Protein AF-A0A7S0R3S5-F1 (afdb_monomer_lite)

Organism: NCBI:txid1411642

InterPro domains:
  IPR005170 Transporter-associated domain [PF03471] (7-104)
  IPR005170 Transporter-associated domain [SM01091] (3-106)
  IPR016169 FAD-binding, type PCMH, subdomain 2 [G3DSA:3.30.465.10] (2-107)
  IPR036318 FAD-binding, type PCMH-like superfamily [SSF56176] (2-106)

Sequence (126 aa):
NIVAGGGGVFDVDAKTEMDELREALGMDFEEGSYETVGGYVTTMFGCIPEVFGTMEVKVAPLKEDDELDAEEERGSFSGAEEATLRLTITEGTDRQIHSVRIENLDQKLLDQKPLDQKPLDQKPLD

pLDDT: mean 78.53, std 18.88, range [40.84, 97.06]

Structure (mmCIF, N/CA/C/O backbone):
data_AF-A0A7S0R3S5-F1
#
_entry.id   AF-A0A7S0R3S5-F1
#
loop_
_atom_site.group_PDB
_atom_site.id
_atom_site.type_symbol
_atom_site.label_atom_id
_atom_site.label_alt_id
_atom_site.label_comp_id
_atom_site.label_asym_id
_atom_site.label_entity_id
_atom_site.label_seq_id
_atom_site.pdbx_PDB_ins_code
_atom_site.Cartn_x
_atom_site.Cartn_y
_atom_site.Cartn_z
_atom_site.occupancy
_atom_site.B_iso_or_equiv
_atom_site.auth_seq_id
_atom_site.auth_comp_id
_atom_site.auth_asym_id
_atom_site.auth_atom_id
_atom_site.pdbx_PDB_model_num
ATOM 1 N N . ASN A 1 1 ? 4.832 5.438 -10.835 1.00 82.31 1 ASN A N 1
ATOM 2 C CA . ASN A 1 1 ? 5.334 4.149 -10.300 1.00 82.31 1 ASN A CA 1
ATOM 3 C C . ASN A 1 1 ? 4.203 3.239 -9.802 1.00 82.31 1 ASN A C 1
ATOM 5 O O . ASN A 1 1 ? 4.392 2.405 -8.920 1.00 82.31 1 ASN A O 1
ATOM 9 N N . ILE A 1 2 ? 3.023 3.374 -10.412 1.00 91.31 2 ILE A N 1
ATOM 10 C CA . ILE A 1 2 ? 1.762 2.780 -9.974 1.00 91.31 2 ILE A CA 1
ATOM 11 C C . ILE A 1 2 ? 1.120 2.146 -11.209 1.00 91.31 2 ILE A C 1
ATOM 13 O O . ILE A 1 2 ? 1.043 2.787 -12.258 1.00 91.31 2 ILE A O 1
ATOM 17 N N . VAL A 1 3 ? 0.688 0.892 -11.102 1.00 90.44 3 VAL A N 1
ATOM 18 C CA . VAL A 1 3 ? 0.045 0.141 -12.184 1.00 90.44 3 VAL A CA 1
ATOM 19 C C . VAL A 1 3 ? -1.323 -0.335 -11.709 1.00 90.44 3 VAL A C 1
ATOM 21 O O . VAL A 1 3 ? -1.423 -1.152 -10.796 1.00 90.44 3 VAL A O 1
ATOM 24 N N . ALA A 1 4 ? -2.389 0.164 -12.337 1.00 85.38 4 ALA A N 1
ATOM 25 C CA . ALA A 1 4 ? -3.751 -0.279 -12.059 1.00 85.38 4 ALA A CA 1
ATOM 26 C C . ALA A 1 4 ? -4.016 -1.643 -12.723 1.00 85.38 4 ALA A C 1
ATOM 28 O O . ALA A 1 4 ? -3.926 -1.780 -13.943 1.00 85.38 4 ALA A O 1
ATOM 29 N N . GLY A 1 5 ? -4.356 -2.653 -11.921 1.00 69.75 5 GLY A N 1
ATOM 30 C CA . GLY A 1 5 ? -4.681 -4.010 -12.375 1.00 69.75 5 GLY A CA 1
ATOM 31 C C . GLY A 1 5 ? -6.153 -4.215 -12.760 1.00 69.75 5 GLY A C 1
ATOM 32 O O . GLY A 1 5 ? -6.502 -5.270 -13.288 1.00 69.75 5 GLY A O 1
ATOM 33 N N . GLY A 1 6 ? -7.009 -3.215 -12.515 1.00 72.69 6 GLY A N 1
ATOM 34 C CA . GLY A 1 6 ? -8.468 -3.300 -12.653 1.00 72.69 6 GLY A CA 1
ATOM 35 C C . GLY A 1 6 ? -9.161 -3.763 -11.363 1.00 72.69 6 GLY A C 1
ATOM 36 O O . GLY A 1 6 ? -8.546 -4.395 -10.508 1.00 72.69 6 GLY A O 1
ATOM 37 N N . GLY A 1 7 ? -10.443 -3.414 -11.196 1.00 70.56 7 GLY A N 1
ATOM 38 C CA . GLY A 1 7 ? -11.247 -3.818 -10.029 1.00 70.56 7 GLY A CA 1
ATOM 39 C C . GLY A 1 7 ? -10.770 -3.250 -8.685 1.00 70.56 7 GLY A C 1
ATOM 40 O O . GLY A 1 7 ? -10.866 -3.936 -7.672 1.00 70.56 7 GLY A O 1
ATOM 41 N N . GLY A 1 8 ? -10.200 -2.039 -8.673 1.00 75.56 8 GLY A N 1
ATOM 42 C CA . GLY A 1 8 ? -9.721 -1.399 -7.439 1.00 75.56 8 GLY A CA 1
ATOM 43 C C . GLY A 1 8 ? -8.406 -1.973 -6.892 1.00 75.56 8 GLY A C 1
ATOM 44 O O . GLY A 1 8 ? -8.137 -1.851 -5.697 1.00 75.56 8 GLY A O 1
ATOM 45 N N . VAL A 1 9 ? -7.603 -2.624 -7.746 1.00 87.62 9 VAL A N 1
ATOM 46 C CA . VAL A 1 9 ? -6.291 -3.197 -7.396 1.00 87.62 9 VAL A CA 1
ATOM 47 C C . VAL A 1 9 ? -5.162 -2.424 -8.069 1.00 87.62 9 VAL A C 1
ATOM 49 O O . VAL A 1 9 ? -5.207 -2.179 -9.275 1.00 87.62 9 VAL A O 1
ATOM 52 N N . PHE A 1 10 ? -4.136 -2.078 -7.294 1.00 91.25 10 PHE A N 1
ATOM 53 C CA . PHE A 1 10 ? -2.994 -1.280 -7.735 1.00 91.25 10 PHE A CA 1
ATOM 54 C C . PHE A 1 10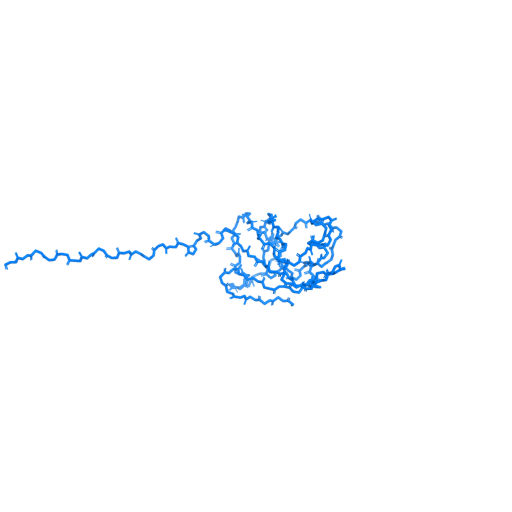 ? -1.700 -1.944 -7.273 1.00 91.25 10 PHE A C 1
ATOM 56 O O . PHE A 1 10 ? -1.556 -2.252 -6.095 1.00 91.25 10 PHE A O 1
ATOM 63 N N . ASP A 1 11 ? -0.761 -2.168 -8.186 1.00 94.12 11 ASP A N 1
ATOM 64 C CA . ASP A 1 11 ? 0.606 -2.573 -7.856 1.00 94.12 11 ASP A CA 1
ATOM 65 C C . ASP A 1 11 ? 1.500 -1.325 -7.872 1.00 94.12 11 ASP A C 1
ATOM 67 O O . ASP A 1 11 ? 1.526 -0.577 -8.852 1.00 94.12 11 ASP A O 1
ATOM 71 N N . VAL A 1 12 ? 2.195 -1.072 -6.765 1.00 96.06 12 VAL A N 1
ATOM 72 C CA . VAL A 1 12 ? 2.918 0.177 -6.501 1.00 96.06 12 VAL A CA 1
ATOM 73 C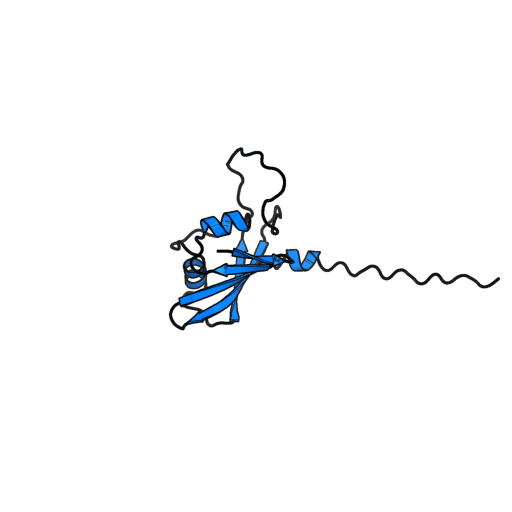 C . VAL A 1 12 ? 4.367 -0.121 -6.133 1.00 96.06 12 VAL A C 1
ATOM 75 O O . VAL A 1 12 ? 4.631 -0.951 -5.262 1.00 96.06 12 VAL A O 1
ATOM 78 N N . ASP A 1 13 ? 5.317 0.578 -6.759 1.00 97.06 13 ASP A N 1
ATOM 79 C CA . ASP A 1 13 ? 6.729 0.502 -6.366 1.00 97.06 13 ASP A CA 1
ATOM 80 C C . ASP A 1 13 ? 6.915 1.121 -4.975 1.00 97.06 13 ASP A C 1
ATOM 82 O O . ASP A 1 13 ? 6.396 2.199 -4.681 1.00 97.06 13 ASP A O 1
ATOM 86 N N . ALA A 1 14 ? 7.693 0.479 -4.112 1.00 95.56 14 ALA A N 1
ATOM 87 C CA . ALA A 1 14 ? 7.915 0.950 -2.750 1.00 95.56 14 ALA A CA 1
ATOM 88 C C . ALA A 1 14 ? 8.654 2.299 -2.668 1.00 95.56 14 ALA A C 1
ATOM 90 O O . ALA A 1 14 ? 8.636 2.934 -1.616 1.00 95.56 14 ALA A O 1
ATOM 91 N N . LYS A 1 15 ? 9.307 2.747 -3.745 1.00 96.12 15 LYS A N 1
ATOM 92 C CA . LYS A 1 15 ? 9.954 4.063 -3.842 1.00 96.12 15 LYS A CA 1
ATOM 93 C C . LYS A 1 15 ? 9.005 5.170 -4.285 1.00 96.12 15 LYS A C 1
ATOM 95 O O . LYS A 1 15 ? 9.424 6.321 -4.297 1.00 96.12 15 LYS A O 1
ATOM 100 N N . THR A 1 16 ? 7.774 4.831 -4.668 1.00 96.38 16 THR A N 1
ATOM 101 C CA . THR A 1 16 ? 6.727 5.814 -4.970 1.00 96.38 16 THR A CA 1
ATOM 102 C C . THR A 1 16 ? 6.568 6.750 -3.781 1.00 96.38 16 THR A C 1
ATOM 104 O O . THR A 1 16 ? 6.544 6.289 -2.637 1.00 96.38 16 THR A O 1
ATOM 107 N N . GLU A 1 17 ? 6.495 8.049 -4.044 1.00 95.50 17 GLU A N 1
ATOM 108 C CA . GLU A 1 17 ? 6.268 9.053 -3.008 1.00 95.50 17 GLU A CA 1
ATOM 109 C C . GLU A 1 17 ? 4.835 8.946 -2.481 1.00 95.50 17 GLU A C 1
ATOM 111 O O . GLU A 1 17 ? 3.911 8.577 -3.211 1.00 95.50 17 GLU A O 1
ATOM 116 N N . MET A 1 18 ? 4.638 9.240 -1.196 1.00 93.44 18 MET A N 1
ATOM 117 C CA . MET A 1 18 ? 3.297 9.184 -0.609 1.00 93.44 18 MET A CA 1
ATOM 118 C C . MET A 1 18 ? 2.346 10.193 -1.248 1.00 93.44 18 MET A C 1
ATOM 120 O O . MET A 1 18 ? 1.159 9.897 -1.344 1.00 93.44 18 MET A O 1
ATOM 124 N N . ASP A 1 19 ? 2.855 11.330 -1.717 1.00 91.06 19 ASP A N 1
ATOM 125 C CA . ASP A 1 19 ? 2.053 12.338 -2.413 1.00 91.06 19 ASP A CA 1
ATOM 126 C C . ASP A 1 19 ? 1.533 11.798 -3.756 1.00 91.06 19 ASP A C 1
ATOM 128 O O . ASP A 1 19 ? 0.324 11.805 -3.980 1.00 91.06 19 ASP A O 1
ATOM 132 N N . GLU A 1 20 ? 2.399 11.171 -4.571 1.00 91.25 20 GLU A N 1
ATOM 133 C CA . GLU A 1 20 ? 1.993 10.492 -5.820 1.00 91.25 20 GLU A CA 1
ATOM 134 C C . GLU A 1 20 ? 0.921 9.421 -5.542 1.00 91.25 20 GLU A C 1
ATOM 136 O O . GLU A 1 20 ? -0.042 9.275 -6.298 1.00 91.25 20 GLU A O 1
ATOM 141 N N . LEU A 1 21 ? 1.056 8.674 -4.437 1.00 91.69 21 LEU A N 1
ATOM 142 C CA . LEU A 1 21 ? 0.072 7.667 -4.040 1.00 91.69 21 LEU A CA 1
ATOM 143 C C . LEU A 1 21 ? -1.275 8.291 -3.635 1.00 91.69 21 LEU A C 1
ATOM 145 O O . LEU A 1 21 ? -2.324 7.802 -4.058 1.00 91.69 21 LEU A O 1
ATOM 149 N N . ARG A 1 22 ? -1.253 9.346 -2.814 1.00 90.00 22 ARG A N 1
ATOM 150 C CA . ARG A 1 22 ? -2.446 10.072 -2.348 1.00 90.00 22 ARG A CA 1
ATOM 151 C C . ARG A 1 22 ? -3.247 10.617 -3.523 1.00 90.00 22 ARG A C 1
ATOM 153 O O . ARG A 1 22 ? -4.459 10.419 -3.578 1.00 90.00 22 ARG A O 1
ATOM 160 N N . GLU A 1 23 ? -2.566 11.235 -4.483 1.00 87.19 23 GLU A N 1
ATOM 161 C CA . GLU A 1 23 ? -3.176 11.770 -5.700 1.00 87.19 23 GLU A CA 1
ATOM 162 C C . GLU A 1 23 ? -3.757 10.659 -6.582 1.00 87.19 23 GLU A C 1
ATOM 164 O O . GLU A 1 23 ? -4.911 10.742 -7.004 1.00 87.19 23 GLU A O 1
ATOM 169 N N . ALA A 1 24 ? -2.998 9.582 -6.812 1.00 87.12 24 ALA A N 1
ATOM 170 C CA . ALA A 1 24 ? -3.437 8.473 -7.659 1.00 87.12 24 ALA A CA 1
ATOM 171 C C . ALA A 1 24 ? -4.659 7.734 -7.094 1.00 87.12 24 ALA A C 1
ATOM 173 O O . ALA A 1 24 ? -5.525 7.289 -7.851 1.00 87.12 24 ALA A O 1
ATOM 174 N N . LEU A 1 25 ? -4.730 7.583 -5.768 1.00 84.94 25 LEU A N 1
ATOM 175 C CA . LEU A 1 25 ? -5.854 6.933 -5.096 1.00 84.94 25 LEU A CA 1
ATOM 176 C C . LEU A 1 25 ? -6.994 7.908 -4.768 1.00 84.94 25 LEU A C 1
ATOM 178 O O . LEU A 1 25 ? -8.114 7.458 -4.544 1.00 84.94 25 LEU A O 1
ATOM 182 N N . GLY A 1 26 ? -6.734 9.217 -4.731 1.00 85.88 26 GLY A N 1
ATOM 183 C CA . GLY A 1 26 ? -7.678 10.215 -4.224 1.00 85.88 26 GLY A CA 1
ATOM 184 C C . GLY A 1 26 ? -7.967 10.059 -2.726 1.00 85.88 26 GLY A C 1
ATOM 185 O O . GLY A 1 26 ? -9.056 10.408 -2.272 1.00 85.88 26 GLY A O 1
ATOM 186 N N . MET A 1 27 ? -7.015 9.509 -1.967 1.00 86.31 27 MET A N 1
ATOM 187 C CA . MET A 1 27 ? -7.176 9.136 -0.559 1.00 86.31 27 MET A CA 1
ATOM 188 C C . MET A 1 27 ? -6.090 9.769 0.306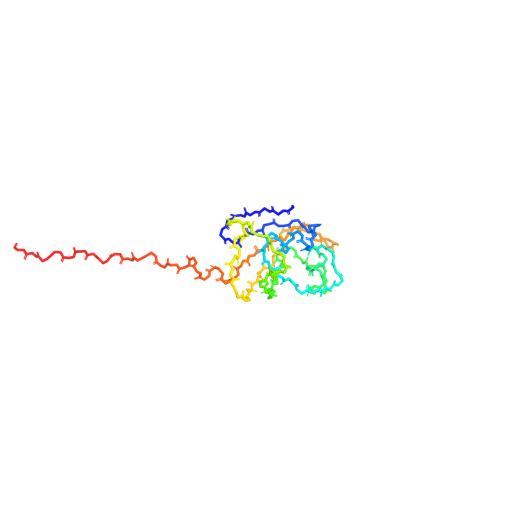 1.00 86.31 27 MET A C 1
ATOM 190 O O . MET A 1 27 ? -4.917 9.785 -0.062 1.00 86.31 27 MET A O 1
ATOM 194 N N . ASP A 1 28 ? -6.487 10.241 1.480 1.00 89.00 28 ASP A N 1
ATOM 195 C CA . ASP A 1 28 ? -5.621 10.781 2.511 1.00 89.00 28 ASP A CA 1
ATOM 196 C C . ASP A 1 28 ? -5.195 9.680 3.484 1.00 89.00 28 ASP A C 1
ATOM 198 O O . ASP A 1 28 ? -6.014 9.008 4.124 1.00 89.00 28 ASP A O 1
ATOM 202 N N . PHE A 1 29 ? -3.883 9.493 3.570 1.00 90.38 29 PHE A N 1
ATOM 203 C CA . PHE A 1 29 ? -3.245 8.588 4.516 1.00 90.38 29 PHE A CA 1
ATOM 204 C C . PHE A 1 29 ? -2.851 9.379 5.761 1.00 90.38 29 PHE A C 1
ATOM 206 O O . PHE A 1 29 ? -2.619 10.588 5.680 1.00 90.38 29 PHE A O 1
ATOM 213 N N . GLU A 1 30 ? -2.716 8.690 6.900 1.00 87.31 30 GLU A N 1
ATOM 214 C CA . GLU A 1 30 ? -2.145 9.300 8.106 1.00 87.31 30 GLU A CA 1
ATOM 215 C C . GLU A 1 30 ? -0.817 10.009 7.766 1.00 87.31 30 GLU A C 1
ATOM 217 O O . GLU A 1 30 ? -0.169 9.700 6.765 1.00 87.31 30 GLU A O 1
ATOM 222 N N . GLU A 1 31 ? -0.436 11.021 8.538 1.00 83.50 31 GLU A N 1
ATOM 223 C CA . GLU A 1 31 ? 0.869 11.666 8.395 1.00 83.50 31 GLU A CA 1
ATOM 224 C C . GLU A 1 31 ? 1.894 10.994 9.311 1.00 83.50 31 GLU A C 1
ATOM 226 O O . GLU A 1 31 ? 1.572 10.459 10.372 1.00 83.50 31 GLU A O 1
ATOM 231 N N . GLY A 1 32 ? 3.165 11.031 8.927 1.00 85.00 32 GLY A N 1
ATOM 232 C CA . GLY A 1 32 ? 4.231 10.474 9.745 1.00 85.00 32 GLY A CA 1
ATOM 233 C C . GLY A 1 32 ? 5.608 10.718 9.152 1.00 85.00 32 GLY A C 1
ATOM 234 O O . GLY A 1 32 ? 5.778 11.473 8.201 1.00 85.00 32 GLY A O 1
ATOM 235 N N . SER A 1 33 ? 6.621 10.085 9.742 1.00 87.81 33 SER A N 1
ATOM 236 C CA . SER A 1 33 ? 8.017 10.250 9.323 1.00 87.81 33 SER A CA 1
ATOM 237 C C . SER A 1 33 ? 8.377 9.307 8.168 1.00 87.81 33 SER A C 1
ATOM 239 O O . SER A 1 33 ? 9.253 8.453 8.310 1.00 87.81 33 SER A O 1
ATOM 241 N N . TYR A 1 34 ? 7.696 9.449 7.034 1.00 93.06 34 TYR A N 1
ATOM 242 C CA . TYR A 1 34 ? 7.942 8.682 5.814 1.00 93.06 34 TYR A CA 1
ATOM 243 C C . TYR A 1 34 ? 7.690 9.541 4.577 1.00 93.06 34 TYR A C 1
ATOM 245 O O . TYR A 1 34 ? 6.796 10.376 4.556 1.00 93.06 34 TYR A O 1
ATOM 253 N N . GLU A 1 35 ? 8.475 9.294 3.534 1.00 93.31 35 GLU A N 1
ATOM 254 C CA . GLU A 1 35 ? 8.367 10.001 2.249 1.00 93.31 35 GLU A CA 1
ATOM 255 C C . GLU A 1 35 ? 7.830 9.076 1.148 1.00 93.31 35 GLU A C 1
ATOM 257 O O . GLU A 1 35 ? 7.196 9.518 0.197 1.00 93.31 35 GLU A O 1
ATOM 262 N N . THR A 1 36 ? 8.051 7.765 1.291 1.00 96.19 36 THR A N 1
ATOM 263 C CA . THR A 1 36 ? 7.737 6.753 0.274 1.00 96.19 36 THR A CA 1
ATOM 264 C C . THR A 1 36 ? 6.776 5.694 0.795 1.00 96.19 36 THR A C 1
ATOM 266 O O . THR A 1 36 ? 6.704 5.450 2.003 1.00 96.19 36 THR A O 1
ATOM 269 N N . VAL A 1 37 ? 6.102 4.993 -0.119 1.00 95.56 37 VAL A N 1
ATOM 270 C CA . VAL A 1 37 ? 5.193 3.875 0.188 1.00 95.56 37 VAL A CA 1
ATOM 271 C C . VAL A 1 37 ? 5.882 2.793 1.021 1.00 95.56 37 VAL A C 1
ATOM 273 O O . VAL A 1 37 ? 5.328 2.313 2.007 1.00 95.56 37 VAL A O 1
ATOM 276 N N . GLY A 1 38 ? 7.124 2.436 0.695 1.00 94.31 38 GLY A N 1
ATOM 277 C CA . GLY A 1 38 ? 7.909 1.485 1.481 1.00 94.31 38 GLY A CA 1
ATOM 278 C C . GLY A 1 38 ? 8.207 1.994 2.893 1.00 94.31 38 GLY A C 1
ATOM 279 O O . GLY A 1 38 ? 8.148 1.221 3.853 1.00 94.31 38 GLY A O 1
ATOM 280 N N . GLY A 1 39 ? 8.486 3.294 3.033 1.00 94.38 39 GLY A N 1
ATOM 281 C CA . GLY A 1 39 ? 8.673 3.945 4.329 1.00 94.38 39 GLY A CA 1
ATOM 282 C C . GLY A 1 39 ? 7.403 3.911 5.176 1.00 94.38 39 GLY A C 1
ATOM 283 O O . GLY A 1 39 ? 7.463 3.534 6.348 1.00 94.38 39 GLY A O 1
ATOM 284 N N . TYR A 1 40 ? 6.254 4.214 4.569 1.00 95.44 40 TYR A N 1
ATOM 285 C CA . TYR A 1 40 ? 4.944 4.125 5.212 1.00 95.44 40 TYR A CA 1
ATOM 286 C C . TYR A 1 40 ? 4.669 2.706 5.718 1.00 95.44 40 TYR A C 1
ATOM 288 O O . TYR A 1 40 ? 4.452 2.497 6.910 1.00 95.44 40 TYR A O 1
ATOM 296 N N . VAL A 1 41 ? 4.777 1.711 4.836 1.00 94.06 41 VAL A N 1
ATOM 297 C CA . VAL A 1 41 ? 4.494 0.306 5.157 1.00 94.06 41 VAL A CA 1
ATOM 298 C C . VAL A 1 41 ? 5.407 -0.219 6.265 1.00 94.06 41 VAL A C 1
ATOM 300 O O . VAL A 1 41 ? 4.932 -0.854 7.203 1.00 94.06 41 VAL A O 1
ATOM 303 N N . THR A 1 42 ? 6.704 0.087 6.205 1.00 92.62 42 THR A N 1
ATOM 304 C CA . THR A 1 42 ? 7.671 -0.314 7.244 1.00 92.62 42 THR A CA 1
ATOM 305 C C . THR A 1 42 ? 7.359 0.354 8.585 1.00 92.62 42 THR A C 1
ATOM 307 O O . THR A 1 42 ? 7.438 -0.290 9.630 1.00 92.62 42 THR A O 1
ATOM 310 N N . THR A 1 43 ? 6.967 1.632 8.566 1.00 92.88 43 THR A N 1
ATOM 311 C CA . THR A 1 43 ? 6.575 2.376 9.774 1.00 92.88 43 THR A CA 1
ATOM 312 C C . THR A 1 43 ? 5.329 1.767 10.412 1.00 92.88 43 THR A C 1
ATOM 314 O O . THR A 1 43 ? 5.322 1.524 11.616 1.00 92.88 43 THR A O 1
ATOM 317 N N . MET A 1 44 ? 4.313 1.445 9.607 1.00 91.38 44 MET A N 1
ATOM 318 C CA . MET A 1 44 ? 3.059 0.854 10.079 1.00 91.38 44 MET A CA 1
ATOM 319 C C . MET A 1 44 ? 3.239 -0.580 10.603 1.00 91.38 44 MET A C 1
ATOM 321 O O . MET A 1 44 ? 2.619 -0.952 11.596 1.00 91.38 44 MET A O 1
ATOM 325 N N . PHE A 1 45 ? 4.115 -1.385 9.986 1.00 90.19 45 PHE A N 1
ATOM 326 C CA . PHE A 1 45 ? 4.472 -2.713 10.509 1.00 90.19 45 PHE A CA 1
ATOM 327 C C . PHE A 1 45 ? 5.357 -2.643 11.763 1.00 90.19 45 PHE A C 1
ATOM 329 O O . PHE A 1 45 ? 5.338 -3.561 12.582 1.00 90.19 45 PHE A O 1
ATOM 336 N N . GLY A 1 46 ? 6.175 -1.596 11.899 1.00 90.75 46 GLY A N 1
ATOM 337 C CA . GLY A 1 46 ? 7.232 -1.502 12.911 1.00 90.75 46 GLY A CA 1
ATOM 338 C C . GLY A 1 46 ? 8.466 -2.369 12.612 1.00 90.75 46 GLY A C 1
ATOM 339 O O . GLY A 1 46 ? 9.384 -2.446 13.430 1.00 90.75 46 GLY A O 1
ATOM 340 N N . CYS A 1 47 ? 8.505 -3.027 11.451 1.00 90.81 47 CYS A N 1
ATOM 341 C CA . CYS A 1 47 ? 9.619 -3.825 10.946 1.00 90.81 47 CYS A CA 1
ATOM 342 C C . CYS A 1 47 ? 9.545 -3.926 9.416 1.00 90.81 47 CYS A C 1
ATOM 344 O O . CYS A 1 47 ? 8.582 -3.466 8.806 1.00 90.81 47 CYS A O 1
ATOM 346 N N . ILE A 1 48 ? 10.557 -4.535 8.789 1.00 91.88 48 ILE A N 1
ATOM 347 C CA . ILE A 1 48 ? 10.487 -4.892 7.368 1.00 91.88 48 ILE A CA 1
ATOM 348 C C . ILE A 1 48 ? 9.638 -6.169 7.254 1.00 91.88 48 ILE A C 1
ATOM 350 O O . ILE A 1 48 ? 10.060 -7.210 7.768 1.00 91.88 48 ILE A O 1
ATOM 354 N N . PRO A 1 49 ? 8.449 -6.106 6.633 1.00 90.19 49 PRO A N 1
ATOM 355 C CA . PRO A 1 49 ? 7.567 -7.256 6.490 1.00 90.19 49 PRO A CA 1
ATOM 356 C C . PRO A 1 49 ? 8.114 -8.287 5.498 1.00 90.19 49 PRO A C 1
ATOM 358 O O . PRO A 1 49 ? 8.818 -7.954 4.543 1.00 90.19 49 PRO A O 1
ATOM 361 N N . GLU A 1 50 ? 7.729 -9.548 5.696 1.00 91.94 50 GLU A N 1
ATOM 362 C CA . GLU A 1 50 ? 7.982 -10.611 4.724 1.00 91.94 50 GLU A CA 1
ATOM 363 C C . GLU A 1 50 ? 7.109 -10.445 3.472 1.00 91.94 50 GLU A C 1
ATOM 365 O O . GLU A 1 50 ? 6.032 -9.842 3.503 1.00 91.94 50 GLU A O 1
ATOM 370 N N . VAL A 1 51 ? 7.558 -11.026 2.357 1.00 94.62 51 VAL A N 1
ATOM 371 C CA . VAL A 1 51 ? 6.747 -11.121 1.137 1.00 94.62 51 VAL A CA 1
ATOM 372 C C . VAL A 1 51 ? 5.463 -11.894 1.445 1.00 94.62 51 VAL A C 1
ATOM 374 O O . VAL A 1 51 ? 5.487 -12.890 2.163 1.00 94.62 51 VAL A O 1
ATOM 377 N N . PHE A 1 52 ? 4.344 -11.423 0.900 1.00 94.00 52 PHE A N 1
ATOM 378 C CA . PHE A 1 52 ? 2.971 -11.819 1.226 1.00 94.00 52 PHE A CA 1
ATOM 379 C C . PHE A 1 52 ? 2.471 -11.397 2.611 1.00 94.00 52 PHE A C 1
ATOM 381 O O . PHE A 1 52 ? 1.327 -11.698 2.953 1.00 94.00 52 PHE A O 1
ATOM 388 N N . GLY A 1 53 ? 3.265 -10.658 3.390 1.00 92.62 53 GLY A N 1
ATOM 389 C CA . GLY A 1 53 ? 2.768 -9.949 4.563 1.00 92.62 53 GLY A CA 1
ATOM 390 C C . GLY A 1 53 ? 1.678 -8.953 4.164 1.00 92.62 53 GLY A C 1
ATOM 391 O O . GLY A 1 53 ? 1.813 -8.241 3.165 1.00 92.62 53 GLY A O 1
ATOM 392 N N . THR A 1 54 ? 0.593 -8.911 4.937 1.00 94.75 54 THR A N 1
ATOM 393 C CA . THR A 1 54 ? -0.550 -8.026 4.678 1.00 94.75 54 THR A CA 1
ATOM 394 C C . THR A 1 54 ? -0.871 -7.150 5.876 1.00 94.75 54 THR A C 1
ATOM 396 O O . THR A 1 54 ? -0.782 -7.616 7.012 1.00 94.75 54 THR A O 1
ATOM 399 N N . MET A 1 55 ? -1.332 -5.929 5.625 1.00 93.81 55 MET A N 1
ATOM 400 C CA . MET A 1 55 ? -1.975 -5.082 6.629 1.00 93.81 55 MET A CA 1
ATOM 401 C C . MET A 1 55 ? -3.224 -4.414 6.064 1.00 93.81 55 MET A C 1
ATOM 403 O O . MET A 1 55 ? -3.361 -4.269 4.850 1.00 93.81 55 MET A O 1
ATOM 407 N N . GLU A 1 56 ? -4.103 -3.977 6.956 1.00 93.94 56 GLU A N 1
ATOM 408 C CA . GLU A 1 56 ? -5.275 -3.178 6.617 1.00 93.94 56 GLU A CA 1
ATOM 409 C C . GLU A 1 56 ? -5.113 -1.789 7.226 1.00 93.94 56 GLU A C 1
ATOM 411 O O . GLU A 1 56 ? -4.760 -1.660 8.400 1.00 93.94 56 GLU A O 1
ATOM 416 N N . VAL A 1 57 ? -5.352 -0.756 6.426 1.00 91.88 57 VAL A N 1
ATOM 417 C CA . VAL A 1 57 ? -5.259 0.642 6.851 1.00 91.88 57 VAL A CA 1
ATOM 418 C C . VAL A 1 57 ? -6.545 1.362 6.497 1.00 91.88 57 VAL A C 1
ATOM 420 O O . VAL A 1 57 ? -7.137 1.117 5.447 1.00 91.88 57 VAL A O 1
ATOM 423 N N . LYS A 1 58 ? -6.978 2.250 7.386 1.00 91.19 58 LYS A N 1
ATOM 424 C CA . LYS A 1 58 ? -8.104 3.139 7.119 1.00 91.19 58 LYS A CA 1
ATOM 425 C C . LYS A 1 58 ? -7.581 4.421 6.502 1.00 91.19 58 LYS A C 1
ATOM 427 O O . LYS A 1 58 ? -6.615 4.989 7.008 1.00 91.19 58 LYS A O 1
ATOM 432 N N . VAL A 1 59 ? -8.225 4.854 5.433 1.00 90.06 59 VAL A N 1
ATOM 433 C CA . VAL A 1 59 ? -7.922 6.099 4.732 1.00 90.06 59 VAL A CA 1
ATOM 434 C C . VAL A 1 59 ? -9.191 6.922 4.601 1.00 90.06 59 VAL A C 1
ATOM 436 O O . VAL A 1 59 ? -10.292 6.377 4.508 1.00 90.06 59 VAL A O 1
ATOM 439 N N . ALA A 1 60 ? -9.031 8.237 4.607 1.00 88.44 60 ALA A N 1
ATOM 440 C CA . ALA A 1 60 ? -10.118 9.170 4.351 1.00 88.44 60 ALA A CA 1
ATOM 441 C C . ALA A 1 60 ? -10.054 9.643 2.891 1.00 88.44 60 ALA A C 1
ATOM 443 O O . ALA A 1 60 ? -8.989 9.572 2.284 1.00 88.44 60 ALA A O 1
ATOM 444 N N . PRO A 1 61 ? -11.145 10.155 2.304 1.00 84.50 61 PRO A N 1
ATOM 445 C CA . PRO A 1 61 ? -11.062 10.835 1.015 1.00 84.50 61 PRO A CA 1
ATOM 446 C C . PRO A 1 61 ? -10.160 12.073 1.115 1.00 84.50 61 PRO A C 1
ATOM 448 O O . PRO A 1 61 ? -10.214 12.815 2.103 1.00 84.50 61 PRO A O 1
ATOM 451 N N . LEU A 1 62 ? -9.341 12.307 0.084 1.00 83.00 62 LEU A N 1
ATOM 452 C CA . LEU A 1 62 ? -8.492 13.497 0.008 1.00 83.00 62 LEU A CA 1
ATOM 453 C C . LEU A 1 62 ? -9.381 14.751 -0.042 1.00 83.00 62 LEU A C 1
ATOM 455 O O . LEU A 1 62 ? -10.215 14.880 -0.939 1.00 83.00 62 LEU A O 1
ATOM 459 N N . LYS A 1 63 ? -9.225 15.671 0.918 1.00 73.50 63 LYS A N 1
ATOM 460 C CA . LYS A 1 63 ? -10.017 16.911 0.961 1.00 73.50 63 LYS A CA 1
ATOM 461 C C . LYS A 1 63 ? -9.654 17.796 -0.235 1.00 73.50 63 LYS A C 1
ATOM 463 O O . LYS A 1 63 ? -8.490 18.131 -0.429 1.00 73.50 63 LYS A O 1
ATOM 468 N N . GLU A 1 64 ? -10.651 18.157 -1.038 1.00 58.12 64 GLU A N 1
ATOM 469 C CA . GLU A 1 64 ? -10.529 19.146 -2.114 1.00 58.12 64 GLU A CA 1
ATOM 470 C C . GLU A 1 64 ? -10.367 20.549 -1.508 1.00 58.12 64 GLU A C 1
ATOM 472 O O . GLU A 1 64 ? -11.355 21.223 -1.241 1.00 58.12 64 GLU A O 1
ATOM 477 N N . ASP A 1 65 ? -9.132 20.983 -1.256 1.00 49.66 65 ASP A N 1
ATOM 478 C CA . ASP A 1 65 ? -8.823 22.377 -0.877 1.00 49.66 65 ASP A CA 1
ATOM 479 C C . ASP A 1 65 ? -8.182 23.174 -2.036 1.00 49.66 65 ASP A C 1
ATOM 481 O O . ASP A 1 65 ? -7.583 24.219 -1.817 1.00 49.66 65 ASP A O 1
ATOM 485 N N . ASP A 1 66 ? -8.334 22.718 -3.287 1.00 44.31 66 ASP A N 1
ATOM 486 C CA . ASP A 1 66 ? -7.857 23.442 -4.474 1.00 44.31 66 ASP A CA 1
ATOM 487 C C . ASP A 1 66 ? -8.954 23.497 -5.551 1.00 44.31 66 ASP A C 1
ATOM 489 O O . ASP A 1 66 ? -9.439 22.472 -6.030 1.00 44.31 66 ASP A O 1
ATOM 493 N N . GLU A 1 67 ? -9.356 24.722 -5.903 1.00 44.62 67 GLU A N 1
ATOM 494 C CA . GLU A 1 67 ? -10.431 25.124 -6.825 1.00 44.62 67 GLU A CA 1
ATOM 495 C C . GLU A 1 67 ? -10.196 24.731 -8.305 1.00 44.62 67 GLU A C 1
ATOM 497 O O . GLU A 1 67 ? -10.368 25.551 -9.210 1.00 44.62 67 GLU A O 1
ATOM 502 N N . LEU A 1 68 ? -9.810 23.491 -8.607 1.00 42.44 68 LEU A N 1
ATOM 503 C CA . LEU A 1 68 ? -9.588 23.045 -9.985 1.00 42.44 68 LEU A CA 1
ATOM 504 C C . LEU A 1 68 ? -10.682 22.090 -10.468 1.00 42.44 68 LEU A C 1
ATOM 506 O O . LEU A 1 68 ? -10.650 20.881 -10.258 1.00 42.44 68 LEU A O 1
ATOM 510 N N . ASP A 1 69 ? -11.622 22.713 -11.176 1.00 46.53 69 ASP A N 1
ATOM 511 C CA . ASP A 1 69 ? -12.493 22.158 -12.209 1.00 46.53 69 ASP A CA 1
ATOM 512 C C . ASP A 1 69 ? -11.691 21.243 -13.159 1.00 46.53 69 ASP A C 1
ATOM 514 O O . ASP A 1 69 ? -10.954 21.711 -14.030 1.00 46.53 69 ASP A O 1
ATOM 518 N N . ALA A 1 70 ? -11.787 19.928 -12.961 1.00 46.03 70 ALA A N 1
ATOM 519 C CA . ALA A 1 70 ? -11.316 18.927 -13.910 1.00 46.03 70 ALA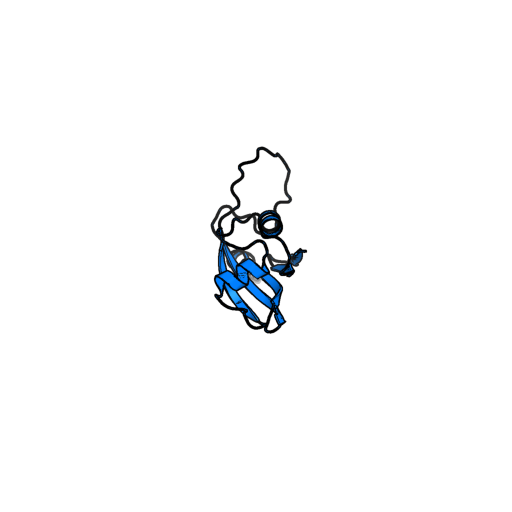 A CA 1
ATOM 520 C C . ALA A 1 70 ? -12.228 17.697 -13.853 1.00 46.03 70 ALA A C 1
ATOM 522 O O . ALA A 1 70 ? -12.291 16.965 -12.865 1.00 46.03 70 ALA A O 1
ATOM 523 N N . GLU A 1 71 ? -12.958 17.523 -14.945 1.00 45.69 71 GLU A N 1
ATOM 524 C CA . GLU A 1 71 ? -13.903 16.454 -15.226 1.00 45.69 71 GLU A CA 1
ATOM 525 C C . GLU A 1 71 ? -13.263 15.053 -15.045 1.00 45.69 71 GLU A C 1
ATOM 527 O O . GLU A 1 71 ? -12.234 14.736 -15.633 1.00 45.69 71 GLU A O 1
ATOM 532 N N . GLU A 1 72 ? -13.904 14.221 -14.218 1.00 50.75 72 GLU A N 1
ATOM 533 C CA . GLU A 1 72 ? -14.048 12.757 -14.354 1.00 50.75 72 GLU A CA 1
ATOM 534 C C . GLU A 1 72 ? -12.823 11.833 -14.588 1.00 50.75 72 GLU A C 1
ATOM 536 O O . GLU A 1 72 ? -12.994 10.799 -15.223 1.00 50.75 72 GLU A O 1
ATOM 541 N N . GLU A 1 73 ? -11.638 12.060 -14.000 1.00 46.25 73 GLU A N 1
ATOM 542 C CA . GLU A 1 73 ? -10.605 10.988 -13.882 1.00 46.25 73 GLU A CA 1
ATOM 543 C C . GLU A 1 73 ? 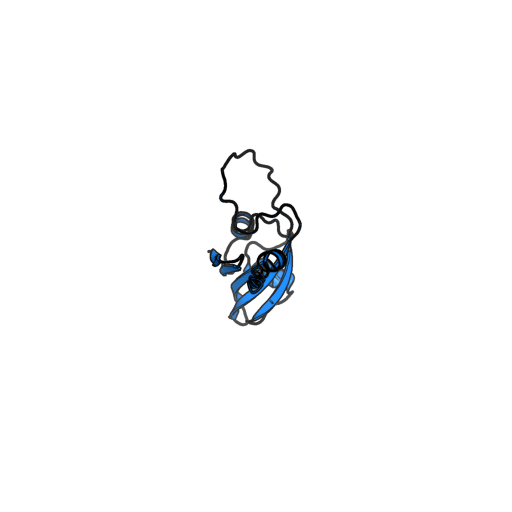-9.847 10.954 -12.531 1.00 46.25 73 GLU A C 1
ATOM 545 O O . GLU A 1 73 ? -8.667 10.605 -12.468 1.00 46.25 73 GLU A O 1
ATOM 550 N N . ARG A 1 74 ? -10.502 11.272 -11.401 1.00 48.72 74 ARG A N 1
ATOM 551 C CA . ARG A 1 74 ? -9.939 10.914 -10.079 1.00 48.72 74 ARG A CA 1
ATOM 552 C C . ARG A 1 74 ? -10.052 9.398 -9.875 1.00 48.72 74 ARG A C 1
ATOM 554 O O . ARG A 1 74 ? -11.076 8.813 -10.211 1.00 48.72 74 ARG A O 1
ATOM 561 N N . GLY A 1 75 ? -8.977 8.778 -9.381 1.00 49.41 75 GLY A N 1
ATOM 562 C CA . GLY A 1 75 ? -8.728 7.332 -9.406 1.00 49.41 75 GLY A CA 1
ATOM 563 C C . GLY A 1 75 ? -9.880 6.429 -8.952 1.00 49.41 75 GLY A C 1
ATOM 564 O O . GLY A 1 75 ? -10.812 6.844 -8.267 1.00 49.41 75 GLY A O 1
ATOM 565 N N . SER A 1 76 ? -9.794 5.142 -9.310 1.00 52.34 76 SER A N 1
ATOM 566 C CA . SER A 1 76 ? -10.885 4.166 -9.151 1.00 52.34 76 SER A CA 1
ATOM 567 C C . SER A 1 76 ? -11.449 4.006 -7.735 1.00 52.34 76 SER A C 1
ATOM 569 O O . SER A 1 76 ? -12.445 3.313 -7.612 1.00 52.34 76 SER A O 1
ATOM 571 N N . PHE A 1 77 ? -10.874 4.605 -6.689 1.00 54.06 77 PHE A N 1
ATOM 572 C CA . PHE A 1 77 ? -11.371 4.544 -5.310 1.00 54.06 77 PHE A CA 1
ATOM 573 C C . PHE A 1 77 ? -12.386 5.639 -4.949 1.00 54.06 77 PHE A C 1
ATOM 575 O O . PHE A 1 77 ? -12.757 5.718 -3.783 1.00 54.06 77 PHE A O 1
ATOM 582 N N . SER A 1 78 ? -12.847 6.464 -5.898 1.00 49.59 78 SER A N 1
ATOM 583 C CA . SER A 1 78 ? -13.758 7.596 -5.661 1.00 49.59 78 SER A CA 1
ATOM 584 C C . SER A 1 78 ? -14.998 7.226 -4.819 1.00 49.59 78 SER A C 1
ATOM 586 O O . SER A 1 78 ? -16.017 6.758 -5.333 1.00 49.59 78 SER A O 1
ATOM 588 N N . GLY A 1 79 ? -14.916 7.448 -3.511 1.00 50.47 79 GLY A N 1
ATOM 589 C CA . GLY A 1 79 ? -15.989 7.266 -2.544 1.00 50.47 79 GLY A CA 1
ATOM 590 C C . GLY A 1 79 ? -15.889 8.365 -1.495 1.00 50.47 79 GLY A C 1
ATOM 591 O O . GLY A 1 79 ? -14.803 8.670 -1.016 1.00 50.47 79 GLY A O 1
ATOM 592 N N . ALA A 1 80 ? -17.018 8.986 -1.157 1.00 53.34 80 ALA A N 1
ATOM 593 C CA . ALA A 1 80 ? -17.101 10.109 -0.218 1.00 53.34 80 ALA A CA 1
ATOM 594 C C . ALA A 1 80 ? -16.951 9.700 1.267 1.00 53.34 80 ALA A C 1
ATOM 596 O O . ALA A 1 80 ? -17.283 10.480 2.157 1.00 53.34 80 ALA A O 1
ATOM 597 N N . GLU A 1 81 ? -16.497 8.476 1.542 1.00 71.12 81 GLU A N 1
ATOM 598 C CA . GLU A 1 81 ? -16.472 7.859 2.870 1.00 71.12 81 GLU A CA 1
ATOM 599 C C . GLU A 1 81 ? -15.101 7.231 3.151 1.00 71.12 81 GLU A C 1
ATOM 601 O O . GLU A 1 81 ? -14.341 6.932 2.229 1.00 71.12 81 GLU A O 1
ATOM 606 N N . GLU A 1 82 ? -14.780 7.056 4.437 1.00 82.88 82 GLU A N 1
ATOM 607 C CA . GLU A 1 82 ? -13.577 6.341 4.870 1.00 82.88 82 GLU A CA 1
ATOM 608 C C . GLU A 1 82 ? -13.537 4.938 4.247 1.00 82.88 82 GLU A C 1
ATOM 610 O O . GLU A 1 82 ? -14.532 4.213 4.275 1.00 82.88 82 GLU A O 1
ATOM 615 N N . ALA A 1 83 ? -12.380 4.545 3.717 1.00 85.50 83 ALA A N 1
ATOM 616 C CA . ALA A 1 83 ? -12.171 3.244 3.095 1.00 85.50 83 ALA A CA 1
ATOM 617 C C . ALA A 1 83 ? -11.094 2.452 3.839 1.00 85.50 83 ALA A C 1
ATOM 619 O O . ALA A 1 83 ? -10.145 3.008 4.397 1.00 85.50 83 ALA A O 1
ATOM 620 N N . THR A 1 84 ? -11.218 1.131 3.824 1.00 90.00 84 THR A N 1
ATOM 621 C CA . THR A 1 84 ? -10.210 0.208 4.331 1.00 90.00 84 THR A CA 1
ATOM 622 C C . THR A 1 84 ? -9.436 -0.370 3.155 1.00 90.00 84 THR A C 1
ATOM 624 O O . THR A 1 84 ? -9.969 -1.106 2.322 1.00 90.00 84 THR A O 1
ATOM 627 N N . LEU A 1 85 ? -8.148 -0.049 3.090 1.00 92.06 85 LEU A N 1
ATOM 628 C CA . LEU A 1 85 ? -7.236 -0.570 2.084 1.00 92.06 85 LEU A CA 1
ATOM 629 C C . LEU A 1 85 ? -6.447 -1.742 2.648 1.00 92.06 85 LEU A C 1
ATOM 631 O O . LEU A 1 85 ? -5.917 -1.667 3.756 1.00 92.06 85 LEU A O 1
ATOM 635 N N . ARG A 1 86 ? -6.301 -2.803 1.857 1.00 94.31 86 ARG A N 1
ATOM 636 C CA . ARG A 1 86 ? -5.368 -3.890 2.143 1.00 94.31 86 ARG A CA 1
ATOM 637 C C . ARG A 1 86 ? -4.073 -3.679 1.379 1.00 94.31 86 ARG A C 1
ATOM 639 O O . ARG A 1 86 ? -4.081 -3.643 0.152 1.00 94.31 86 ARG A O 1
ATOM 646 N N . LEU A 1 87 ? -2.966 -3.617 2.107 1.00 95.06 87 LEU A N 1
ATOM 647 C CA . LEU A 1 87 ? -1.620 -3.544 1.557 1.00 95.06 87 LEU A CA 1
ATOM 648 C C . LEU A 1 87 ? -0.981 -4.926 1.668 1.00 95.06 87 LEU A C 1
ATOM 650 O O . LEU A 1 87 ? -0.952 -5.501 2.753 1.00 95.06 87 LEU A O 1
ATOM 654 N N . THR A 1 88 ? -0.473 -5.457 0.560 1.00 96.25 88 THR A N 1
ATOM 655 C CA . THR A 1 88 ? 0.194 -6.763 0.480 1.00 96.25 88 THR A CA 1
ATOM 656 C C . THR A 1 88 ? 1.586 -6.590 -0.100 1.00 96.25 88 THR A C 1
ATOM 658 O O . THR A 1 88 ? 1.731 -6.043 -1.190 1.00 96.25 88 THR A O 1
ATOM 661 N N . ILE A 1 89 ? 2.613 -7.096 0.577 1.00 96.56 89 ILE A N 1
ATOM 662 C CA . ILE A 1 89 ? 3.971 -7.105 0.025 1.00 96.56 89 ILE A CA 1
ATOM 663 C C . ILE A 1 89 ? 4.042 -8.130 -1.098 1.00 96.56 89 ILE A C 1
ATOM 665 O O . ILE A 1 89 ? 3.870 -9.324 -0.857 1.00 96.56 89 ILE A O 1
ATOM 669 N N . THR A 1 90 ? 4.308 -7.692 -2.321 1.00 95.88 90 THR A N 1
ATOM 670 C CA . THR A 1 90 ? 4.432 -8.594 -3.475 1.00 95.88 90 THR A CA 1
ATOM 671 C C . THR A 1 90 ? 5.888 -8.915 -3.778 1.00 95.88 90 THR A C 1
ATOM 673 O O . THR A 1 90 ? 6.190 -10.044 -4.160 1.00 95.88 90 THR A O 1
ATOM 676 N N . GLU A 1 91 ? 6.798 -7.965 -3.543 1.00 96.19 91 GLU A N 1
ATOM 677 C CA . GLU A 1 91 ? 8.234 -8.138 -3.771 1.00 96.19 91 GLU A CA 1
ATOM 678 C C . GLU A 1 91 ? 9.063 -7.400 -2.713 1.00 96.19 91 GLU A C 1
ATOM 680 O O . GLU A 1 91 ? 8.762 -6.265 -2.337 1.00 96.19 91 GLU A O 1
ATOM 685 N N . GLY A 1 92 ? 10.148 -8.025 -2.250 1.00 93.94 92 GLY A N 1
ATOM 686 C CA . GLY A 1 92 ? 11.049 -7.446 -1.256 1.00 93.94 92 GLY A CA 1
ATOM 687 C C . GLY A 1 92 ? 12.190 -8.382 -0.853 1.00 93.94 92 GLY A C 1
ATOM 688 O O . GLY A 1 92 ? 12.302 -9.510 -1.333 1.00 93.94 92 GLY A O 1
ATOM 689 N N . THR A 1 93 ? 13.047 -7.889 0.034 1.00 92.50 93 THR A N 1
ATOM 690 C CA . THR A 1 93 ? 14.174 -8.593 0.666 1.00 92.50 93 THR A CA 1
ATOM 691 C C . THR A 1 93 ? 14.076 -8.463 2.188 1.00 92.50 93 THR A C 1
ATOM 693 O O . THR A 1 93 ? 13.215 -7.742 2.687 1.00 92.50 93 THR A O 1
ATOM 696 N N . ASP A 1 94 ? 15.004 -9.062 2.942 1.00 88.88 94 ASP A N 1
ATOM 697 C CA . ASP A 1 94 ? 15.100 -8.866 4.399 1.00 88.88 94 ASP A CA 1
ATOM 698 C C . ASP A 1 94 ? 15.424 -7.417 4.812 1.00 88.88 94 ASP A C 1
ATOM 700 O O . ASP A 1 94 ? 15.361 -7.080 5.993 1.00 88.88 94 ASP A O 1
ATOM 704 N N . ARG A 1 95 ? 15.784 -6.556 3.849 1.00 89.88 95 ARG A N 1
ATOM 705 C CA . ARG A 1 95 ? 16.220 -5.173 4.090 1.00 89.88 95 ARG A CA 1
ATOM 706 C C . ARG A 1 95 ? 15.299 -4.112 3.517 1.00 89.88 95 ARG A C 1
ATOM 708 O O . ARG A 1 95 ? 15.363 -2.966 3.954 1.00 89.88 95 ARG A O 1
ATOM 715 N N . GLN A 1 96 ? 14.519 -4.453 2.500 1.00 91.25 96 GLN A N 1
ATOM 716 C CA . GLN A 1 96 ? 13.776 -3.463 1.736 1.00 91.25 96 GLN A CA 1
ATOM 717 C C . GLN A 1 96 ? 12.584 -4.090 1.023 1.00 91.25 96 GLN A C 1
ATOM 719 O O . GLN A 1 96 ? 12.714 -5.124 0.368 1.00 91.25 96 GLN A O 1
ATOM 724 N N . ILE A 1 97 ? 11.446 -3.407 1.104 1.00 95.00 97 ILE A N 1
ATOM 725 C CA . ILE A 1 97 ? 10.265 -3.670 0.281 1.00 95.00 97 ILE A CA 1
ATOM 726 C C . ILE A 1 97 ? 10.514 -3.084 -1.111 1.00 95.00 97 ILE A C 1
ATOM 728 O O . ILE A 1 97 ? 11.004 -1.961 -1.220 1.00 95.00 97 ILE A O 1
ATOM 732 N N . HIS A 1 98 ? 10.177 -3.819 -2.167 1.00 95.62 98 HIS A N 1
ATOM 733 C CA . HIS A 1 98 ? 10.281 -3.341 -3.548 1.00 95.62 98 HIS A CA 1
ATOM 734 C C . HIS A 1 98 ? 8.917 -3.039 -4.165 1.00 95.62 98 HIS A C 1
ATOM 736 O O . HIS A 1 98 ? 8.798 -2.058 -4.889 1.00 95.62 98 HIS A O 1
ATOM 742 N N . SER A 1 99 ? 7.893 -3.840 -3.864 1.00 96.38 99 SER A N 1
ATOM 743 C CA . SER A 1 99 ? 6.564 -3.683 -4.454 1.00 96.38 99 SER A CA 1
ATOM 744 C C . SER A 1 99 ? 5.464 -4.005 -3.449 1.00 96.38 99 SER A C 1
ATOM 746 O O . SER A 1 99 ? 5.597 -4.916 -2.619 1.00 96.38 99 SER A O 1
ATOM 748 N N . VAL A 1 100 ? 4.388 -3.224 -3.513 1.00 96.62 100 VAL A N 1
ATOM 749 C CA . VAL A 1 100 ? 3.224 -3.314 -2.635 1.00 96.62 100 VAL A CA 1
ATOM 750 C C . VAL A 1 100 ? 1.965 -3.298 -3.484 1.00 96.62 100 VAL A C 1
ATOM 752 O O . VAL A 1 100 ? 1.748 -2.393 -4.286 1.00 96.62 100 VAL A O 1
ATOM 755 N N . ARG A 1 101 ? 1.104 -4.286 -3.270 1.00 95.69 101 ARG A N 1
ATOM 756 C CA . ARG A 1 101 ? -0.235 -4.327 -3.841 1.00 95.69 101 ARG A CA 1
ATOM 757 C C . ARG A 1 101 ? -1.240 -3.704 -2.891 1.00 95.69 101 ARG A C 1
ATOM 759 O O . ARG A 1 101 ? -1.300 -4.090 -1.727 1.00 95.69 101 ARG A O 1
ATOM 766 N N . ILE A 1 102 ? -2.060 -2.807 -3.414 1.00 93.94 102 ILE A N 1
ATOM 767 C CA . ILE A 1 102 ? -3.123 -2.111 -2.699 1.00 93.94 102 ILE A CA 1
ATOM 768 C C . ILE A 1 102 ? -4.466 -2.569 -3.263 1.00 93.94 102 ILE A C 1
ATOM 770 O O . ILE A 1 102 ? -4.676 -2.553 -4.476 1.00 93.94 102 ILE A O 1
ATOM 774 N N . GLU A 1 103 ? -5.371 -2.983 -2.383 1.00 91.56 103 GLU A N 1
ATOM 775 C CA . GLU A 1 103 ? -6.739 -3.377 -2.725 1.00 91.56 103 GLU A CA 1
ATOM 776 C C . GLU A 1 103 ? -7.743 -2.603 -1.868 1.00 91.56 103 GLU A C 1
ATOM 778 O O . GLU A 1 103 ? -7.588 -2.546 -0.648 1.00 91.56 103 GLU A O 1
ATOM 783 N N . ASN A 1 104 ? -8.807 -2.076 -2.480 1.00 87.50 104 ASN A N 1
ATOM 784 C CA . ASN A 1 104 ? -9.956 -1.572 -1.724 1.00 87.50 104 ASN A CA 1
ATOM 785 C C . ASN A 1 104 ? -10.766 -2.744 -1.157 1.00 87.50 104 ASN A C 1
ATOM 787 O O . ASN A 1 104 ? -11.253 -3.580 -1.926 1.00 87.50 104 ASN A O 1
ATOM 791 N N . LEU A 1 105 ? -10.961 -2.809 0.158 1.00 84.81 105 LEU A N 1
ATOM 792 C CA . LEU A 1 105 ? -11.830 -3.827 0.748 1.00 84.81 105 LEU A CA 1
ATOM 793 C C . LEU A 1 105 ? -13.313 -3.459 0.639 1.00 84.81 105 LEU A C 1
ATOM 795 O O . LEU A 1 105 ? -14.139 -4.355 0.460 1.00 84.81 105 LEU A O 1
ATOM 799 N N . ASP A 1 106 ? -13.650 -2.171 0.660 1.00 75.62 106 ASP A N 1
ATOM 800 C CA . ASP A 1 106 ? -15.037 -1.700 0.622 1.00 75.62 106 ASP A CA 1
ATOM 801 C C . ASP A 1 106 ? -15.642 -1.793 -0.786 1.00 75.62 106 ASP A C 1
ATOM 803 O O . ASP A 1 106 ? -16.779 -2.233 -0.963 1.00 75.62 106 ASP A O 1
ATOM 807 N N . GLN A 1 107 ? -14.861 -1.498 -1.829 1.00 63.28 107 GLN A N 1
ATOM 808 C CA . GLN A 1 107 ? -15.312 -1.671 -3.220 1.00 63.28 107 GLN A CA 1
ATOM 809 C C . GLN A 1 107 ? -15.489 -3.134 -3.624 1.00 63.28 107 GLN A C 1
ATOM 811 O O . GLN A 1 107 ? -16.364 -3.450 -4.430 1.00 63.28 107 GLN A O 1
ATOM 816 N N . LYS A 1 108 ? -14.735 -4.051 -3.009 1.00 51.78 108 LYS A N 1
ATOM 817 C CA . LYS A 1 108 ? -14.897 -5.494 -3.233 1.00 51.78 108 LYS A CA 1
ATOM 818 C C . LYS A 1 108 ? -16.295 -5.997 -2.853 1.00 51.78 108 LYS A C 1
ATOM 820 O O . LYS A 1 108 ? -16.707 -7.058 -3.322 1.00 51.78 108 LYS A O 1
ATOM 825 N N . LEU A 1 109 ? -17.022 -5.245 -2.022 1.00 45.50 109 LEU A N 1
ATOM 826 C CA . LEU A 1 109 ? -18.400 -5.528 -1.631 1.00 45.50 109 LEU A CA 1
ATOM 827 C C . LEU A 1 109 ? -19.428 -5.073 -2.686 1.00 45.50 109 LEU A C 1
ATOM 829 O O . LEU A 1 109 ? -20.513 -5.644 -2.763 1.00 45.50 109 LEU A O 1
ATOM 833 N N . LEU A 1 110 ? -19.095 -4.083 -3.523 1.00 43.56 110 LEU A N 1
ATOM 834 C CA . LEU A 1 110 ? -20.007 -3.493 -4.513 1.00 43.56 110 LEU A CA 1
ATOM 835 C C . LEU A 1 110 ? -20.023 -4.255 -5.850 1.00 43.56 110 LEU A C 1
ATOM 837 O O . LEU A 1 110 ? -21.064 -4.315 -6.506 1.00 43.56 110 LEU A O 1
ATOM 841 N N . ASP A 1 111 ? -18.920 -4.914 -6.216 1.00 44.59 111 ASP A N 1
ATOM 842 C CA . ASP A 1 111 ? -18.846 -5.810 -7.384 1.00 44.59 111 ASP A CA 1
ATOM 843 C C . ASP A 1 111 ? -19.520 -7.179 -7.156 1.00 44.59 111 ASP A C 1
ATOM 845 O O . ASP A 1 111 ? -19.657 -7.983 -8.081 1.00 44.59 111 ASP A O 1
ATOM 849 N N . GLN A 1 112 ? -20.031 -7.448 -5.948 1.00 41.56 112 GLN A N 1
ATOM 850 C CA . GLN A 1 112 ? -20.915 -8.585 -5.681 1.00 41.56 112 GLN A CA 1
ATOM 851 C C . GLN A 1 112 ? -22.384 -8.234 -5.961 1.00 41.56 112 GLN A C 1
ATOM 853 O O . GLN A 1 112 ? -23.244 -8.392 -5.096 1.00 41.56 112 GLN A O 1
ATOM 858 N N . LYS A 1 113 ? -22.724 -7.809 -7.184 1.00 40.84 113 LYS A N 1
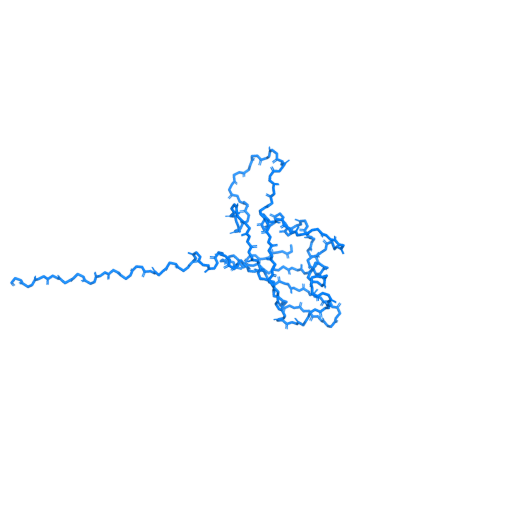ATOM 859 C CA . LYS A 1 113 ? -24.104 -8.019 -7.650 1.00 40.84 113 LYS A CA 1
ATOM 860 C C . LYS A 1 113 ? -24.230 -9.484 -8.069 1.00 40.84 113 LYS A C 1
ATOM 862 O O . LYS A 1 113 ? -23.611 -9.866 -9.065 1.00 40.84 113 LYS A O 1
ATOM 867 N N . PRO A 1 114 ? -25.006 -10.330 -7.365 1.00 42.34 114 PRO A N 1
ATOM 868 C CA . PRO A 1 114 ? -25.418 -11.592 -7.954 1.00 42.34 114 PRO A CA 1
ATOM 869 C C . PRO A 1 114 ? -26.153 -11.245 -9.248 1.00 42.34 114 PRO A C 1
ATOM 871 O O . PRO A 1 114 ? -27.133 -10.506 -9.217 1.00 42.34 114 PRO A O 1
ATOM 874 N N . LEU A 1 115 ? -25.643 -11.719 -10.387 1.00 48.31 115 LEU A N 1
ATOM 875 C CA . LEU A 1 115 ? -26.368 -11.676 -11.652 1.00 48.31 115 LEU A CA 1
ATOM 876 C C . LEU A 1 115 ? -27.765 -12.239 -11.391 1.00 48.31 115 LEU A C 1
ATOM 878 O O . LEU A 1 115 ? -27.894 -13.429 -11.094 1.00 48.31 115 LEU A O 1
ATOM 882 N N . ASP A 1 116 ? -28.777 -11.373 -11.454 1.00 53.28 116 ASP A N 1
ATOM 883 C CA . ASP A 1 116 ? -30.183 -11.725 -11.337 1.00 53.28 116 ASP A CA 1
ATOM 884 C C . ASP A 1 116 ? -30.462 -12.984 -12.164 1.00 53.28 116 ASP A C 1
ATOM 886 O O . ASP A 1 116 ? -30.439 -12.978 -13.401 1.00 53.28 116 ASP A O 1
ATOM 890 N N . GLN A 1 117 ? -30.707 -14.095 -11.470 1.00 53.59 117 GLN A N 1
ATOM 891 C CA . GLN A 1 117 ? -31.255 -15.289 -12.084 1.00 53.59 117 GLN A CA 1
ATOM 892 C C . GLN A 1 117 ? -32.647 -14.910 -12.587 1.00 53.59 117 GLN A C 1
ATOM 894 O O . GLN A 1 117 ? -33.585 -14.781 -11.801 1.00 53.59 117 GLN A O 1
ATOM 899 N N . LYS A 1 118 ? -32.784 -14.699 -13.900 1.00 55.94 118 LYS A N 1
ATOM 900 C CA . LYS A 1 118 ? -34.101 -14.546 -14.525 1.00 55.94 118 LYS A CA 1
ATOM 901 C C . LYS A 1 118 ? -34.945 -15.773 -14.158 1.00 55.94 118 LYS A C 1
ATOM 903 O O . LYS A 1 118 ? -34.496 -16.891 -14.429 1.00 55.94 118 LYS A O 1
ATOM 908 N N . PRO A 1 119 ? -36.136 -15.609 -13.558 1.00 51.25 119 PRO A N 1
ATOM 909 C CA . PRO A 1 119 ? -37.014 -16.739 -13.328 1.00 51.25 119 PRO A CA 1
ATOM 910 C C . PRO A 1 119 ? -37.430 -17.319 -14.681 1.00 51.25 119 PRO A C 1
ATOM 912 O O . PRO A 1 119 ? -37.782 -16.593 -15.608 1.00 51.25 119 PRO A O 1
ATOM 915 N N . LEU A 1 120 ? -37.325 -18.641 -14.785 1.00 56.28 120 LEU A N 1
ATOM 916 C CA . LEU A 1 120 ? -37.720 -19.434 -15.939 1.00 56.28 120 LEU A CA 1
ATOM 917 C C . LEU A 1 120 ? -39.198 -19.146 -16.256 1.00 56.28 120 LEU A C 1
ATOM 919 O O . LEU A 1 120 ? -40.064 -19.452 -15.435 1.00 56.28 120 LEU A O 1
ATOM 923 N N . ASP A 1 121 ? -39.490 -18.576 -17.426 1.00 60.12 121 ASP A N 1
ATOM 924 C CA . ASP A 1 121 ? -40.853 -18.451 -17.947 1.00 60.12 121 ASP A CA 1
ATOM 925 C C . ASP A 1 121 ? -41.502 -19.844 -18.045 1.00 60.12 121 ASP A C 1
ATOM 927 O O . ASP A 1 121 ? -41.320 -20.580 -19.018 1.00 60.12 121 ASP A O 1
ATOM 931 N N . GLN A 1 122 ? -42.278 -20.228 -17.032 1.00 59.00 122 GLN A N 1
ATOM 932 C CA . GLN A 1 122 ? -43.221 -21.333 -17.143 1.00 59.00 122 GLN A CA 1
ATOM 933 C C . GLN A 1 122 ? -44.474 -20.808 -17.845 1.00 59.00 122 GLN A C 1
ATOM 935 O O . GLN A 1 122 ? -45.339 -20.191 -17.226 1.00 59.00 122 GLN A O 1
ATOM 940 N N . LYS A 1 123 ? -44.576 -21.048 -19.156 1.00 66.25 123 LYS A N 1
ATOM 941 C CA . LYS A 1 123 ? -45.855 -20.916 -19.863 1.00 66.25 123 LYS A CA 1
ATOM 942 C C . LYS A 1 123 ? -46.833 -21.972 -19.336 1.00 66.25 123 LYS A C 1
ATOM 944 O O . LYS A 1 123 ? -46.457 -23.147 -19.306 1.00 66.25 123 LYS A O 1
ATOM 949 N N . PRO A 1 124 ? -48.073 -21.607 -18.972 1.00 60.22 124 PRO A N 1
ATOM 950 C CA . PRO A 1 124 ? -49.120 -22.597 -18.810 1.00 60.22 124 PRO A CA 1
ATOM 951 C C . PRO A 1 124 ? -49.448 -23.220 -20.172 1.00 60.22 124 PRO A C 1
ATOM 953 O O . PRO A 1 124 ? -49.423 -22.560 -21.211 1.00 60.22 124 PRO A O 1
ATOM 956 N N . LEU A 1 125 ? -49.675 -24.526 -20.121 1.00 54.22 125 LEU A N 1
ATOM 957 C CA . LEU A 1 125 ? -50.122 -25.387 -21.203 1.00 54.22 125 LEU A CA 1
ATOM 958 C C . LEU A 1 125 ? -51.583 -25.035 -21.537 1.00 54.22 125 LEU A C 1
ATOM 960 O O . LEU A 1 125 ? -52.429 -25.136 -20.648 1.00 54.22 125 LEU A O 1
ATOM 964 N N . ASP A 1 126 ? -51.849 -24.626 -22.778 1.00 60.75 126 ASP A N 1
ATOM 965 C CA . ASP A 1 126 ? -53.192 -24.657 -23.383 1.00 60.75 126 ASP A CA 1
ATOM 966 C C . ASP A 1 126 ? -53.436 -26.029 -24.031 1.00 60.75 126 ASP A C 1
ATOM 968 O O . ASP A 1 126 ? -52.497 -26.547 -24.688 1.00 60.75 126 ASP A O 1
#

Foldseek 3Di:
DWDDPDLQKIKDFQAAFVVNVCQQQQWAFDDDDDGGNFRVVCVVVVHRDDAFDKDKGKIAGNDPPDPDDDDDDRHPNDDNGIWIKMWGQHDDDNVTGTMIMIGTPVSVVVVPPPPPPDPPPDDDDD

Radius of gyration: 19.23 Å; chains: 1; bounding box: 69×50×36 Å

Secondary structure (DSSP, 8-state):
-EEEEETTEEEEETTSBHHHHHHHHTEEPPP-S-SBHHHHHHHHHTS-PPTT-EEEEEEEEPP--S-----S-S-TT--SS-EEEEEEEEEE-SS-EEEEEEEETTGGGTS------PPP--PPP-